Protein AF-A0A8B9D0R6-F1 (afdb_monomer)

Structure (mmCIF, N/CA/C/O backbone):
data_AF-A0A8B9D0R6-F1
#
_entry.id   AF-A0A8B9D0R6-F1
#
loop_
_atom_site.group_PDB
_atom_site.id
_atom_site.type_symbol
_atom_site.label_atom_id
_atom_site.label_alt_id
_atom_site.label_comp_id
_atom_site.label_asym_id
_atom_site.label_entity_id
_atom_site.label_seq_id
_atom_site.pdbx_PDB_ins_code
_atom_site.Cartn_x
_atom_site.Cartn_y
_atom_site.Cartn_z
_atom_site.occupancy
_atom_site.B_iso_or_equiv
_atom_site.auth_seq_id
_atom_site.auth_comp_id
_atom_site.auth_asym_id
_atom_site.auth_atom_id
_atom_site.pdbx_PDB_model_num
ATOM 1 N N . LEU A 1 1 ? 24.100 -3.567 -14.234 1.00 36.84 1 LEU A N 1
ATOM 2 C CA . LEU A 1 1 ? 24.673 -4.464 -15.262 1.00 36.84 1 LEU A CA 1
ATOM 3 C C . LEU A 1 1 ? 25.290 -3.620 -16.369 1.00 36.84 1 LEU A C 1
ATOM 5 O O . LEU A 1 1 ? 24.570 -2.907 -17.052 1.00 36.84 1 LEU A O 1
ATOM 9 N N . ASN A 1 2 ? 26.615 -3.652 -16.488 1.00 38.59 2 ASN A N 1
ATOM 10 C CA . ASN A 1 2 ? 27.404 -2.793 -17.368 1.00 38.59 2 ASN A CA 1
ATOM 11 C C . ASN A 1 2 ? 27.813 -3.588 -18.630 1.00 38.59 2 ASN A C 1
ATOM 13 O O . ASN A 1 2 ? 28.928 -4.082 -18.711 1.00 38.59 2 ASN A O 1
ATOM 17 N N . ILE A 1 3 ? 26.876 -3.801 -19.567 1.00 42.88 3 ILE A N 1
ATOM 18 C CA . ILE A 1 3 ? 27.055 -4.675 -20.761 1.00 42.88 3 ILE A CA 1
ATOM 19 C C . ILE A 1 3 ? 27.521 -3.873 -22.004 1.00 42.88 3 ILE A C 1
ATOM 21 O O . ILE A 1 3 ? 27.722 -4.409 -23.092 1.00 42.88 3 ILE A O 1
ATOM 25 N N . TYR A 1 4 ? 27.713 -2.560 -21.869 1.00 46.75 4 TYR A N 1
ATOM 26 C CA . TYR A 1 4 ? 28.072 -1.678 -22.983 1.00 46.75 4 TYR A CA 1
ATOM 27 C C . TYR A 1 4 ? 29.477 -1.887 -23.597 1.00 46.75 4 TYR A C 1
ATOM 29 O O . TYR A 1 4 ? 29.570 -1.808 -24.825 1.00 46.75 4 TYR A O 1
ATOM 37 N N . PRO A 1 5 ? 30.557 -2.194 -22.845 1.00 47.28 5 PRO A N 1
ATOM 38 C CA . PRO A 1 5 ? 31.882 -2.342 -23.457 1.00 47.28 5 PRO A CA 1
ATOM 39 C C . PRO A 1 5 ? 32.026 -3.615 -24.313 1.00 47.28 5 PRO A C 1
ATOM 41 O O . PRO A 1 5 ? 32.791 -3.622 -25.277 1.00 47.28 5 PRO A O 1
ATOM 44 N N . ASP A 1 6 ? 31.241 -4.664 -24.050 1.00 51.78 6 ASP A N 1
ATOM 45 C CA . ASP A 1 6 ? 31.369 -5.943 -24.761 1.00 51.78 6 ASP A CA 1
ATOM 46 C C . ASP A 1 6 ? 30.794 -5.913 -26.181 1.00 51.78 6 ASP A C 1
ATOM 48 O O . ASP A 1 6 ? 31.399 -6.458 -27.105 1.00 51.78 6 ASP A O 1
ATOM 52 N N . LYS A 1 7 ? 29.663 -5.235 -26.416 1.00 55.69 7 LYS A N 1
ATOM 53 C CA . LYS A 1 7 ? 29.028 -5.218 -27.750 1.00 55.69 7 LYS A CA 1
ATOM 54 C C . LYS A 1 7 ? 29.857 -4.478 -28.802 1.00 55.69 7 LYS A C 1
ATOM 56 O O . LYS A 1 7 ? 29.921 -4.926 -29.947 1.00 55.69 7 LYS A O 1
ATOM 61 N N . ILE A 1 8 ? 30.515 -3.382 -28.415 1.00 54.19 8 ILE A N 1
ATOM 62 C CA . ILE A 1 8 ? 31.415 -2.622 -29.299 1.00 54.19 8 ILE A CA 1
ATOM 63 C C . ILE A 1 8 ? 32.655 -3.463 -29.636 1.00 54.19 8 ILE A C 1
ATOM 65 O O . ILE A 1 8 ? 33.081 -3.499 -30.793 1.00 54.19 8 ILE A O 1
ATOM 69 N N . ASN A 1 9 ? 33.190 -4.201 -28.660 1.00 55.31 9 ASN A N 1
ATOM 70 C CA . ASN A 1 9 ? 34.305 -5.120 -28.878 1.00 55.31 9 ASN A CA 1
ATOM 71 C C . ASN A 1 9 ? 33.912 -6.289 -29.795 1.00 55.31 9 ASN A C 1
ATOM 73 O O . ASN A 1 9 ? 34.643 -6.607 -30.729 1.00 55.31 9 ASN A O 1
ATOM 77 N N . LEU A 1 10 ? 32.722 -6.868 -29.620 1.00 54.97 10 LEU A N 1
ATOM 78 C CA . LEU A 1 10 ? 32.193 -7.945 -30.467 1.00 54.97 10 LEU A CA 1
ATOM 79 C C . LEU A 1 10 ? 31.952 -7.510 -31.926 1.00 54.97 10 LEU A C 1
ATOM 81 O O . LEU A 1 10 ? 32.272 -8.268 -32.845 1.00 54.97 10 LEU A O 1
ATOM 85 N N . GLN A 1 11 ? 31.437 -6.296 -32.155 1.00 58.12 11 GLN A N 1
ATOM 86 C CA . GLN A 1 11 ? 31.296 -5.699 -3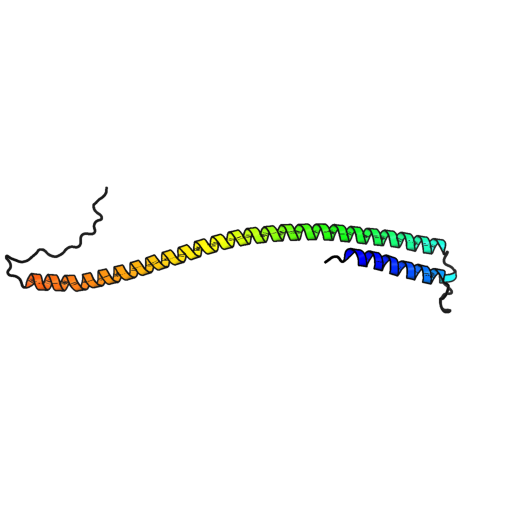3.494 1.00 58.12 11 GLN A CA 1
ATOM 87 C C . GLN A 1 11 ? 32.664 -5.516 -34.174 1.00 58.12 11 GLN A C 1
ATOM 89 O O . GLN A 1 11 ? 32.865 -5.988 -35.296 1.00 58.12 11 GLN A O 1
ATOM 94 N N . LYS A 1 12 ? 33.640 -4.925 -33.466 1.00 56.19 12 LYS A N 1
ATOM 95 C CA . LYS A 1 12 ? 35.016 -4.743 -33.965 1.00 56.19 12 LYS A CA 1
ATOM 96 C C . LYS A 1 12 ? 35.697 -6.079 -34.293 1.00 56.19 12 LYS A C 1
ATOM 98 O O . LYS A 1 12 ? 36.285 -6.220 -35.363 1.00 56.19 12 LYS A O 1
ATOM 103 N N . ILE A 1 13 ? 35.564 -7.084 -33.422 1.00 59.62 13 ILE A N 1
ATOM 104 C CA . ILE A 1 13 ? 36.147 -8.426 -33.611 1.00 59.62 13 ILE A CA 1
ATOM 105 C C . ILE A 1 13 ? 35.528 -9.147 -34.820 1.00 59.62 13 ILE A C 1
ATOM 107 O O . ILE A 1 13 ? 36.247 -9.787 -35.591 1.00 59.62 13 ILE A O 1
ATOM 111 N N . ARG A 1 14 ? 34.206 -9.049 -35.022 1.00 58.84 14 ARG A N 1
ATOM 112 C CA . ARG A 1 14 ? 33.513 -9.725 -36.131 1.00 58.84 14 ARG A CA 1
ATOM 113 C C . ARG A 1 14 ? 33.884 -9.133 -37.496 1.00 58.84 14 ARG A C 1
ATOM 115 O O . ARG A 1 14 ? 34.060 -9.892 -38.446 1.00 58.84 14 ARG A O 1
ATOM 122 N N . ILE A 1 15 ? 34.041 -7.812 -37.588 1.00 60.72 15 ILE A N 1
ATOM 123 C CA . ILE A 1 15 ? 34.376 -7.122 -38.845 1.00 60.72 15 ILE A CA 1
ATOM 124 C C . ILE A 1 15 ? 35.860 -7.278 -39.196 1.00 60.72 15 ILE A C 1
ATOM 126 O O . ILE A 1 15 ? 36.174 -7.540 -40.357 1.00 60.72 15 ILE A O 1
ATOM 130 N N . ASN A 1 16 ? 36.764 -7.233 -38.212 1.00 62.19 16 ASN A N 1
ATOM 131 C CA . ASN A 1 16 ? 38.187 -7.505 -38.448 1.00 62.19 16 ASN A CA 1
ATOM 132 C C . ASN A 1 16 ? 38.404 -8.921 -39.002 1.00 62.19 16 ASN A C 1
ATOM 134 O O . ASN A 1 16 ? 39.109 -9.083 -39.995 1.00 62.19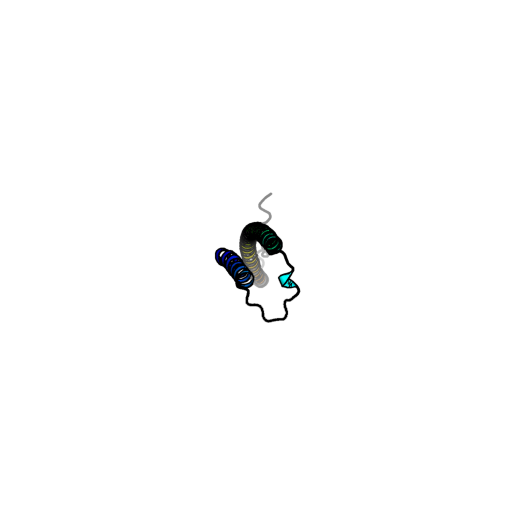 16 ASN A O 1
ATOM 138 N N . LYS A 1 17 ? 37.694 -9.924 -38.464 1.00 62.81 17 LYS A N 1
ATOM 139 C CA . LYS A 1 17 ? 37.703 -11.289 -39.017 1.00 62.81 17 LYS A CA 1
ATOM 140 C C . LYS A 1 17 ? 37.165 -11.366 -40.447 1.00 62.81 17 LYS A C 1
ATOM 142 O O . LYS A 1 17 ? 37.658 -12.163 -41.239 1.00 62.81 17 LYS A O 1
ATOM 147 N N . LEU A 1 18 ? 36.148 -10.574 -40.795 1.00 58.16 18 LEU A N 1
ATOM 148 C CA . LEU A 1 18 ? 35.596 -10.558 -42.154 1.00 58.16 18 LEU A CA 1
ATOM 149 C C . LEU A 1 18 ? 36.584 -9.925 -43.146 1.00 58.16 18 LEU A C 1
ATOM 151 O O . LEU A 1 18 ? 36.789 -10.455 -44.235 1.00 58.16 18 LEU A O 1
ATOM 155 N N . LYS A 1 19 ? 37.240 -8.833 -42.735 1.00 62.56 19 LYS A N 1
ATOM 156 C CA . LYS A 1 19 ? 38.278 -8.140 -43.503 1.00 62.56 19 LYS A CA 1
ATOM 157 C C . LYS A 1 19 ? 39.499 -9.034 -43.736 1.00 62.56 19 LYS A C 1
ATOM 159 O O . LYS A 1 19 ? 39.961 -9.133 -44.866 1.00 62.56 19 LYS A O 1
ATOM 164 N N . GLU A 1 20 ? 39.975 -9.737 -42.709 1.00 59.56 20 GLU A N 1
ATOM 165 C CA . GLU A 1 20 ? 41.071 -10.706 -42.843 1.00 59.56 20 GLU A CA 1
ATOM 166 C C . GLU A 1 20 ? 40.704 -11.858 -43.784 1.00 59.56 20 GLU A C 1
ATOM 168 O O . GLU A 1 20 ? 41.511 -12.232 -44.629 1.00 59.56 20 GLU A O 1
ATOM 173 N N . ARG A 1 21 ? 39.476 -12.389 -43.718 1.00 57.66 21 ARG A N 1
ATOM 174 C CA . ARG A 1 21 ? 39.027 -13.462 -44.626 1.00 57.66 21 ARG A CA 1
ATOM 175 C C . ARG A 1 21 ? 38.872 -13.005 -46.077 1.00 57.66 21 ARG A C 1
ATOM 177 O O . ARG A 1 21 ? 39.102 -13.805 -46.973 1.00 57.66 21 ARG A O 1
ATOM 184 N N . LEU A 1 22 ? 38.506 -11.745 -46.309 1.00 56.38 22 LEU A N 1
ATOM 185 C CA . LEU A 1 22 ? 38.416 -11.165 -47.654 1.00 56.38 22 LEU A CA 1
ATOM 186 C C . LEU A 1 22 ? 39.799 -10.837 -48.238 1.00 56.38 22 LEU A C 1
ATOM 188 O O . LEU A 1 22 ? 40.001 -11.008 -49.434 1.00 56.38 22 LEU A O 1
ATOM 192 N N . LEU A 1 23 ? 40.750 -10.397 -47.406 1.00 56.19 23 LEU A N 1
ATOM 193 C CA . LEU A 1 23 ? 42.105 -10.029 -47.841 1.00 56.19 23 LEU A CA 1
ATOM 194 C C . LEU A 1 23 ? 43.078 -11.218 -47.926 1.00 56.19 23 LEU A C 1
ATOM 196 O O . LEU A 1 23 ? 44.032 -11.158 -48.693 1.00 56.19 23 LEU A O 1
ATOM 200 N N . SER A 1 24 ? 42.867 -12.291 -47.155 1.00 53.78 24 SER A N 1
ATOM 201 C CA . SER A 1 24 ? 43.803 -13.432 -47.079 1.00 53.78 24 SER A CA 1
ATOM 202 C C . SER A 1 24 ? 43.678 -14.456 -48.212 1.00 53.78 24 SER A C 1
ATOM 204 O O . SER A 1 24 ? 44.433 -15.424 -48.219 1.00 53.78 24 SER A O 1
ATOM 206 N N . GLY A 1 25 ? 42.763 -14.275 -49.172 1.00 53.09 25 GLY A N 1
ATOM 207 C CA . GLY A 1 25 ? 42.700 -15.079 -50.404 1.00 53.09 25 GLY A CA 1
ATOM 208 C C . GLY A 1 25 ? 42.479 -16.592 -50.229 1.00 53.09 25 GLY A C 1
ATOM 209 O O . GLY A 1 25 ? 42.432 -17.315 -51.219 1.00 53.09 25 GLY A O 1
ATOM 210 N N . GLN A 1 26 ? 42.314 -17.108 -49.006 1.00 50.16 26 GLN A N 1
ATOM 211 C CA . GLN A 1 26 ? 42.032 -18.523 -48.771 1.00 50.16 26 GLN A CA 1
ATOM 212 C C . GLN A 1 26 ? 40.532 -18.800 -48.888 1.00 50.16 26 GLN A C 1
ATOM 214 O O . GLN A 1 26 ? 39.813 -18.911 -47.894 1.00 50.16 26 GLN A O 1
ATOM 219 N N . THR A 1 27 ? 40.050 -18.953 -50.120 1.00 48.41 27 THR A N 1
ATOM 220 C CA . THR A 1 27 ? 38.802 -19.679 -50.370 1.00 48.41 27 THR A CA 1
ATOM 221 C C . THR A 1 27 ? 39.062 -20.833 -51.324 1.00 48.41 27 THR A C 1
ATOM 223 O O . THR A 1 27 ? 39.546 -20.623 -52.431 1.00 48.41 27 THR A O 1
ATOM 226 N N . SER A 1 28 ? 38.721 -22.043 -50.876 1.00 45.16 28 SER A N 1
ATOM 227 C CA . SER A 1 28 ? 38.605 -23.281 -51.653 1.00 45.16 28 SER A CA 1
ATOM 228 C C . SER A 1 28 ? 37.883 -23.072 -53.007 1.00 45.16 28 SER A C 1
ATOM 230 O O . SER A 1 28 ? 37.142 -22.096 -53.154 1.00 45.16 28 SER A O 1
ATOM 232 N N . PRO A 1 29 ? 38.038 -23.985 -53.992 1.00 47.50 29 PRO A N 1
ATOM 233 C CA . PRO A 1 29 ? 37.866 -23.713 -55.429 1.00 47.50 29 PRO A CA 1
ATOM 234 C C . PRO A 1 29 ? 36.410 -23.590 -55.933 1.00 47.50 29 PRO A C 1
ATOM 236 O O . PRO A 1 29 ? 36.110 -23.897 -57.081 1.00 47.50 29 PRO A O 1
ATOM 239 N N . THR A 1 30 ? 35.481 -23.101 -55.112 1.00 48.53 30 THR A N 1
ATOM 240 C CA . THR A 1 30 ? 34.074 -22.854 -55.481 1.00 48.53 30 THR A CA 1
ATOM 241 C C . THR A 1 30 ? 33.759 -21.389 -55.807 1.00 48.53 30 THR A C 1
ATOM 243 O O . THR A 1 30 ? 32.587 -21.019 -55.825 1.00 48.53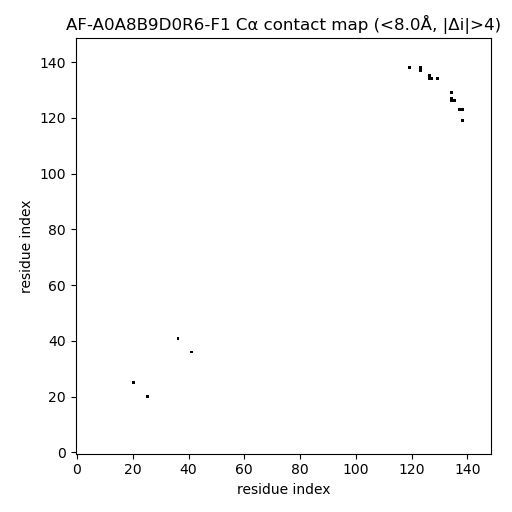 30 THR A O 1
ATOM 246 N N . ASN A 1 31 ? 34.759 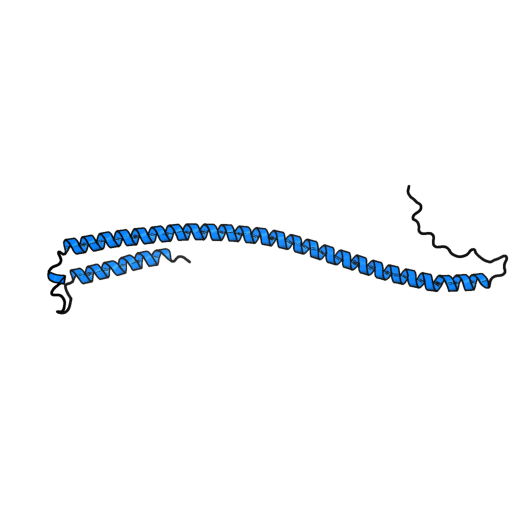-20.534 -56.069 1.00 53.91 31 ASN A N 1
ATOM 247 C CA . ASN A 1 31 ? 34.564 -19.078 -56.034 1.00 53.91 31 ASN A CA 1
ATOM 248 C C . ASN A 1 31 ? 34.851 -18.278 -57.316 1.00 53.91 31 ASN A C 1
ATOM 250 O O . ASN A 1 31 ? 35.127 -17.082 -57.258 1.00 53.91 31 ASN A O 1
ATOM 254 N N . THR A 1 32 ? 34.683 -18.887 -58.489 1.00 49.41 32 THR A N 1
ATOM 255 C CA . THR A 1 32 ? 34.857 -18.224 -59.801 1.00 49.41 32 THR A CA 1
ATOM 256 C C . THR A 1 32 ? 33.941 -17.007 -60.042 1.00 49.41 32 THR A C 1
ATOM 258 O O . THR A 1 32 ? 34.142 -16.256 -60.996 1.00 49.41 32 THR A O 1
ATOM 261 N N . LYS A 1 33 ? 32.927 -16.770 -59.191 1.00 54.56 33 LYS A N 1
ATOM 262 C CA . LYS A 1 33 ? 32.096 -15.549 -59.214 1.00 54.56 33 LYS A CA 1
ATOM 263 C C . LYS A 1 33 ? 32.641 -14.410 -58.342 1.00 54.56 33 LYS A C 1
ATOM 265 O O . LYS A 1 33 ? 32.374 -13.259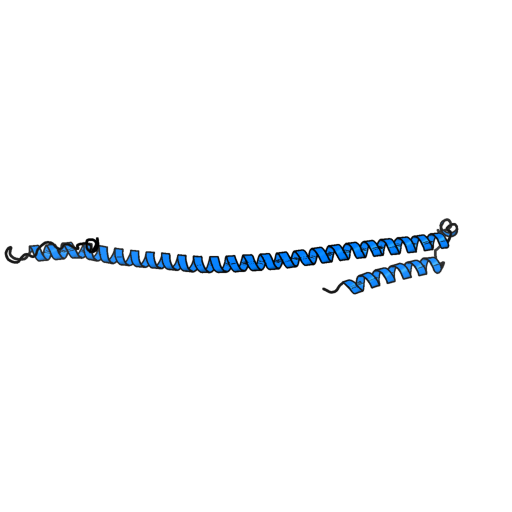 -58.673 1.00 54.56 33 LYS A O 1
ATOM 270 N N . LEU A 1 34 ? 33.390 -14.695 -57.270 1.00 51.34 34 LEU A N 1
ATOM 271 C CA . LEU A 1 34 ? 33.973 -13.651 -56.412 1.00 51.34 34 LEU A CA 1
ATOM 272 C C . LEU A 1 34 ? 35.212 -13.000 -57.036 1.00 51.34 34 LEU A C 1
ATOM 274 O O . LEU A 1 34 ? 35.440 -11.822 -56.793 1.00 51.34 34 LEU A O 1
ATOM 278 N N . GLU A 1 35 ? 35.957 -13.713 -57.884 1.00 54.19 35 GLU A N 1
ATOM 279 C CA . GLU A 1 35 ? 37.105 -13.145 -58.617 1.00 54.19 35 GLU A CA 1
ATOM 280 C C . GLU A 1 35 ? 36.717 -12.006 -59.578 1.00 54.19 35 GLU A C 1
ATOM 282 O O . GLU A 1 35 ? 37.575 -11.242 -60.008 1.00 54.19 35 GLU A O 1
ATOM 287 N N . LYS A 1 36 ? 35.425 -11.863 -59.910 1.00 60.78 36 LYS A N 1
ATOM 288 C CA . LYS A 1 36 ? 34.902 -10.799 -60.786 1.00 60.78 36 LYS A CA 1
ATOM 289 C C . LYS A 1 36 ? 34.435 -9.548 -60.037 1.00 60.78 36 LYS A C 1
ATOM 291 O O . LYS A 1 36 ? 34.008 -8.592 -60.680 1.00 60.78 36 LYS A O 1
ATOM 296 N N . LEU A 1 37 ? 34.436 -9.564 -58.705 1.00 67.81 37 LEU A N 1
ATOM 297 C CA . LEU A 1 37 ? 34.002 -8.422 -57.905 1.00 67.81 37 LEU A CA 1
ATOM 298 C C . LEU A 1 37 ? 35.177 -7.476 -57.685 1.00 67.81 37 LEU A C 1
ATOM 300 O O . LEU A 1 37 ? 36.211 -7.879 -57.163 1.00 67.81 37 LEU A O 1
ATOM 304 N N . ASP A 1 38 ? 34.987 -6.210 -58.047 1.00 80.56 38 ASP A N 1
ATOM 305 C CA . ASP A 1 38 ? 35.936 -5.142 -57.750 1.00 80.56 38 ASP A CA 1
ATOM 306 C C . ASP A 1 38 ? 36.132 -5.028 -56.220 1.00 80.56 38 ASP A C 1
ATOM 308 O O . ASP A 1 38 ? 35.182 -4.675 -55.502 1.00 80.56 38 ASP A O 1
ATOM 312 N N . PRO A 1 39 ? 37.341 -5.308 -55.692 1.00 78.31 39 PRO A N 1
ATOM 313 C CA . PRO A 1 39 ? 37.623 -5.253 -54.259 1.00 78.31 39 PRO A CA 1
ATOM 314 C C . PRO A 1 39 ? 37.299 -3.893 -53.631 1.00 78.31 39 PRO A C 1
ATOM 316 O O . PRO A 1 39 ? 36.932 -3.827 -52.454 1.00 78.31 39 PRO A O 1
ATOM 319 N N . HIS A 1 40 ? 37.386 -2.806 -54.407 1.00 81.31 40 HIS A N 1
ATOM 320 C CA . HIS A 1 40 ? 37.057 -1.467 -53.933 1.00 81.31 40 HIS A CA 1
ATOM 321 C C . HIS A 1 40 ? 35.560 -1.322 -53.626 1.00 81.31 40 HIS A C 1
ATOM 323 O O . HIS A 1 40 ? 35.185 -0.793 -52.578 1.00 81.31 40 HIS A O 1
ATOM 329 N N . GLN A 1 41 ? 34.693 -1.855 -54.489 1.00 81.88 41 GLN A N 1
ATOM 330 C CA . GLN A 1 41 ? 33.238 -1.812 -54.302 1.00 81.88 41 GLN A CA 1
ATOM 331 C C . GLN A 1 41 ? 32.787 -2.672 -53.116 1.00 81.88 41 GLN A C 1
ATOM 333 O O . GLN A 1 41 ? 31.903 -2.268 -52.356 1.00 81.88 41 GLN A O 1
ATOM 338 N N . VAL A 1 42 ? 33.430 -3.826 -52.907 1.00 83.56 42 VAL A N 1
ATOM 339 C CA . VAL A 1 42 ? 33.175 -4.683 -51.738 1.00 83.56 42 VAL A CA 1
ATOM 340 C C . VAL A 1 42 ? 33.587 -3.973 -50.447 1.00 83.56 42 VAL A C 1
ATOM 342 O O . VAL A 1 42 ? 32.822 -3.962 -49.483 1.00 83.56 42 VAL A O 1
ATOM 345 N N . LEU A 1 43 ? 34.746 -3.306 -50.433 1.00 83.00 43 LEU A N 1
ATOM 346 C CA . LEU A 1 43 ? 35.186 -2.515 -49.283 1.00 83.00 43 LEU A CA 1
ATOM 347 C C . LEU A 1 43 ? 34.213 -1.368 -48.971 1.00 83.00 43 LEU A C 1
ATOM 349 O O . LEU A 1 43 ? 33.831 -1.189 -47.814 1.00 83.00 43 LEU A O 1
ATOM 353 N N . GLN A 1 44 ? 33.769 -0.618 -49.983 1.00 84.19 44 GLN A N 1
ATOM 354 C CA . GLN A 1 44 ? 32.780 0.450 -49.800 1.00 84.19 44 GLN A CA 1
ATOM 355 C C . GLN A 1 44 ? 31.446 -0.079 -49.258 1.00 84.19 44 GLN A C 1
ATOM 357 O O . GLN A 1 44 ? 30.810 0.575 -48.429 1.00 84.19 44 GLN A O 1
ATOM 362 N N . LEU A 1 45 ? 31.011 -1.264 -49.695 1.00 84.44 45 LEU A N 1
ATOM 363 C CA . LEU A 1 45 ? 29.828 -1.920 -49.141 1.00 84.44 45 LEU A CA 1
ATOM 364 C C . LEU A 1 45 ? 30.020 -2.265 -47.657 1.00 84.44 45 LEU A C 1
ATOM 366 O O . LEU A 1 45 ? 29.134 -1.978 -46.854 1.00 84.44 45 LEU A O 1
ATOM 370 N N . CYS A 1 46 ? 31.177 -2.817 -47.276 1.00 87.38 46 CYS A N 1
ATOM 371 C CA . CYS A 1 46 ? 31.493 -3.103 -45.875 1.00 87.38 46 CYS A CA 1
ATOM 372 C C . CYS A 1 46 ? 31.486 -1.835 -45.011 1.00 87.38 46 CYS A C 1
ATOM 374 O O . CYS A 1 46 ? 30.937 -1.862 -43.912 1.00 87.38 46 CYS A O 1
ATOM 376 N N . LEU A 1 47 ? 32.045 -0.727 -45.507 1.00 83.88 47 LEU A N 1
ATOM 377 C CA . LEU A 1 47 ? 32.059 0.550 -44.787 1.00 83.88 47 LEU A CA 1
ATOM 378 C C . LEU A 1 47 ? 30.645 1.115 -44.596 1.00 83.88 47 LEU A C 1
ATOM 380 O O . LEU A 1 47 ? 30.295 1.506 -43.486 1.00 83.88 47 LEU A O 1
ATOM 384 N N . ARG A 1 48 ? 29.801 1.087 -45.637 1.00 90.94 48 ARG A N 1
ATOM 385 C CA . ARG A 1 48 ? 28.390 1.505 -45.525 1.00 90.94 48 ARG A CA 1
ATOM 386 C C . ARG A 1 48 ? 27.603 0.629 -44.557 1.00 90.94 48 ARG A C 1
ATOM 388 O O . ARG A 1 48 ? 26.796 1.129 -43.782 1.00 90.94 48 ARG A O 1
ATOM 395 N N . TYR A 1 49 ? 27.844 -0.679 -44.581 1.00 89.06 49 TYR A N 1
ATOM 396 C CA . TYR A 1 49 ? 27.189 -1.602 -43.661 1.00 89.06 49 TYR A CA 1
ATOM 397 C C . TYR A 1 49 ? 27.641 -1.389 -42.210 1.00 89.06 49 TYR A C 1
ATOM 399 O O . TYR A 1 49 ? 26.818 -1.444 -41.299 1.00 89.06 49 TYR A O 1
ATOM 407 N N . GLN A 1 50 ? 28.927 -1.100 -41.990 1.00 82.06 50 GLN A N 1
ATOM 408 C CA . GLN A 1 50 ? 29.455 -0.742 -40.674 1.00 82.06 50 GLN A CA 1
ATOM 409 C C . GLN A 1 50 ? 28.774 0.514 -40.126 1.00 82.06 50 GLN A C 1
ATOM 411 O O . GLN A 1 50 ? 28.346 0.511 -38.975 1.00 82.06 50 GLN A O 1
ATOM 416 N N . ASP A 1 51 ? 28.667 1.559 -40.945 1.00 86.81 51 ASP A N 1
ATOM 417 C CA . ASP A 1 51 ? 28.026 2.814 -40.557 1.00 86.81 51 ASP A CA 1
ATOM 418 C C . ASP A 1 51 ? 26.543 2.607 -40.215 1.00 86.81 51 ASP A C 1
ATOM 420 O O . ASP A 1 51 ? 26.089 2.980 -39.136 1.00 86.81 51 ASP A O 1
ATOM 424 N N . HIS A 1 52 ? 25.809 1.872 -41.054 1.00 90.25 52 HIS A N 1
ATOM 425 C CA . HIS A 1 52 ? 24.416 1.522 -40.775 1.00 90.25 52 HIS A CA 1
ATOM 426 C C . HIS A 1 52 ? 24.260 0.730 -39.466 1.00 90.25 52 HIS A C 1
ATOM 428 O O . HIS A 1 52 ? 23.397 1.035 -38.644 1.00 90.25 52 HIS A O 1
ATOM 434 N N . LEU A 1 53 ? 25.104 -0.284 -39.231 1.00 88.12 53 LEU A N 1
ATOM 435 C CA . LEU A 1 53 ? 25.077 -1.046 -37.979 1.00 88.12 53 LEU A CA 1
ATOM 436 C C . LEU A 1 53 ? 25.412 -0.184 -36.760 1.00 88.12 53 LEU A C 1
ATOM 438 O O . LEU A 1 53 ? 24.861 -0.424 -35.683 1.00 88.12 53 LEU A O 1
ATOM 442 N N . HIS A 1 54 ? 26.308 0.789 -36.916 1.00 87.62 54 HIS A N 1
ATOM 443 C CA . HIS A 1 54 ? 26.640 1.739 -35.867 1.00 87.62 54 HIS A CA 1
ATOM 444 C C . HIS A 1 54 ? 25.428 2.608 -35.519 1.00 87.62 54 HIS A C 1
ATOM 446 O O . HIS A 1 54 ? 25.008 2.600 -34.363 1.00 87.62 54 HIS A O 1
ATOM 452 N N . GLN A 1 55 ? 24.790 3.221 -36.518 1.00 91.44 55 GLN A N 1
ATOM 453 C CA . GLN A 1 55 ? 23.581 4.031 -36.337 1.00 91.44 55 GLN A CA 1
ATOM 454 C C . GLN A 1 55 ? 22.435 3.228 -35.700 1.00 91.44 55 GLN A C 1
ATOM 456 O O . GLN A 1 55 ? 21.785 3.699 -34.767 1.00 91.44 55 GLN A O 1
ATOM 461 N N . CYS A 1 56 ? 22.210 1.981 -36.137 1.00 91.56 56 CYS A N 1
ATOM 462 C CA . CYS A 1 56 ? 21.221 1.104 -35.504 1.00 91.56 56 CYS A CA 1
ATOM 463 C C . CYS A 1 56 ? 21.536 0.852 -34.023 1.00 91.56 56 CYS A C 1
ATOM 465 O O . CYS A 1 56 ? 20.627 0.826 -33.193 1.00 91.56 56 CYS A O 1
ATOM 467 N N . ALA A 1 57 ? 22.808 0.643 -33.673 1.00 86.69 57 ALA A N 1
ATOM 468 C CA . ALA A 1 57 ? 23.203 0.405 -32.289 1.00 86.69 57 ALA A CA 1
ATOM 469 C C . ALA A 1 57 ? 23.001 1.652 -31.416 1.00 86.69 57 ALA A C 1
ATOM 471 O O . ALA A 1 57 ? 22.554 1.526 -30.275 1.00 86.69 57 ALA A O 1
ATOM 472 N N . GLU A 1 58 ? 23.293 2.837 -31.953 1.00 90.44 58 GLU A N 1
ATOM 473 C CA . GLU A 1 58 ? 23.083 4.114 -31.269 1.00 90.44 58 GLU A CA 1
ATOM 474 C C . GLU A 1 58 ? 21.599 4.403 -31.036 1.00 90.44 58 GLU A C 1
ATOM 476 O O . GLU A 1 58 ? 21.217 4.720 -29.909 1.00 90.44 58 GLU A O 1
ATOM 481 N N . ALA A 1 59 ? 20.751 4.207 -32.050 1.00 91.31 59 ALA A N 1
ATOM 482 C CA . ALA A 1 59 ? 19.303 4.377 -31.924 1.00 91.31 59 ALA A CA 1
ATOM 483 C C . ALA A 1 59 ? 18.713 3.449 -30.847 1.00 91.31 59 ALA A C 1
ATOM 485 O O . ALA A 1 59 ? 17.995 3.896 -29.954 1.00 91.31 59 ALA A O 1
ATOM 486 N N . VAL A 1 60 ? 19.101 2.167 -30.853 1.00 93.50 60 VAL A N 1
ATOM 487 C CA . VAL A 1 60 ? 18.662 1.204 -29.830 1.00 93.50 60 VAL A CA 1
ATOM 488 C C . VAL A 1 60 ? 19.147 1.603 -28.434 1.00 93.50 60 VAL A C 1
ATOM 490 O O . VAL A 1 60 ? 18.390 1.496 -27.469 1.00 93.50 60 VAL A O 1
ATOM 493 N N . ALA A 1 61 ? 20.395 2.055 -28.297 1.00 90.81 61 ALA A N 1
ATOM 494 C CA . ALA A 1 61 ? 20.927 2.497 -27.010 1.00 90.81 61 ALA A CA 1
ATOM 495 C C . ALA A 1 61 ? 20.182 3.734 -26.483 1.00 90.81 61 ALA A C 1
ATOM 497 O O . ALA A 1 61 ? 19.879 3.814 -25.290 1.00 90.81 61 ALA A O 1
ATOM 498 N N . PHE A 1 62 ? 19.854 4.680 -27.364 1.00 93.81 62 PHE A N 1
ATOM 499 C CA . PHE A 1 62 ? 19.069 5.861 -27.026 1.00 93.81 62 PHE A CA 1
ATOM 500 C C . PHE A 1 62 ? 17.681 5.481 -26.492 1.00 93.81 62 PHE A C 1
ATOM 502 O O . PHE A 1 62 ? 17.320 5.884 -25.381 1.00 93.81 62 PHE A O 1
ATOM 509 N N . ASP A 1 63 ? 16.951 4.631 -27.217 1.00 94.94 63 ASP A N 1
ATOM 510 C CA . ASP A 1 63 ? 15.613 4.180 -26.823 1.00 94.94 63 ASP A CA 1
ATOM 511 C C . ASP A 1 63 ? 15.634 3.388 -25.512 1.00 94.94 63 ASP A C 1
ATOM 513 O O . ASP A 1 63 ? 14.791 3.595 -24.634 1.00 94.94 63 ASP A O 1
ATOM 517 N N . GLN A 1 64 ? 16.633 2.520 -25.327 1.00 94.19 64 GLN A N 1
ATOM 518 C CA . GLN A 1 64 ? 16.815 1.781 -24.077 1.00 94.19 64 GLN A CA 1
ATOM 519 C C . GLN A 1 64 ? 17.058 2.721 -22.897 1.00 94.19 64 GLN A C 1
ATOM 521 O O . GLN A 1 64 ? 16.453 2.547 -21.840 1.00 94.19 64 GLN A O 1
ATOM 526 N N . ASN A 1 65 ? 17.896 3.744 -23.064 1.00 95.56 65 ASN A N 1
ATOM 527 C CA . ASN A 1 65 ? 18.149 4.724 -22.010 1.00 95.56 65 ASN A CA 1
ATOM 528 C C . ASN A 1 65 ? 16.891 5.538 -21.673 1.00 95.56 65 ASN A C 1
ATOM 530 O O . ASN A 1 65 ? 16.637 5.810 -20.497 1.00 95.56 65 ASN A O 1
ATOM 534 N N . ALA A 1 66 ? 16.083 5.896 -22.674 1.00 97.19 66 ALA A N 1
ATOM 535 C CA . ALA A 1 66 ? 14.803 6.567 -22.463 1.00 97.19 66 ALA A CA 1
ATOM 536 C C . ALA A 1 66 ? 13.804 5.671 -21.710 1.00 97.19 66 ALA A C 1
ATOM 538 O O . ALA A 1 66 ? 13.156 6.126 -20.764 1.00 97.19 66 ALA A O 1
ATOM 539 N N . LEU A 1 67 ? 13.716 4.389 -22.073 1.00 97.88 67 LEU A N 1
ATOM 540 C CA . LEU A 1 67 ? 12.861 3.419 -21.392 1.00 97.88 67 LEU A CA 1
ATOM 541 C C . LEU A 1 67 ? 13.291 3.207 -19.935 1.00 97.88 67 LEU A C 1
ATOM 543 O O . LEU A 1 67 ? 12.451 3.234 -19.040 1.00 97.88 67 LEU A O 1
ATOM 547 N N . VAL A 1 68 ? 14.594 3.060 -19.681 1.00 98.19 68 VAL A N 1
ATOM 548 C CA . VAL A 1 68 ? 15.142 2.897 -18.325 1.00 98.19 68 VAL A CA 1
ATOM 549 C C . VAL A 1 68 ? 14.796 4.090 -17.433 1.00 98.19 68 VAL A C 1
ATOM 551 O O . VAL A 1 68 ? 14.474 3.893 -16.263 1.00 98.19 68 VAL A O 1
ATOM 554 N N . LYS A 1 69 ? 14.834 5.323 -17.959 1.00 97.94 69 LYS A N 1
ATOM 555 C CA . LYS A 1 69 ? 14.415 6.514 -17.200 1.00 97.94 69 LYS A CA 1
ATOM 556 C C . LYS A 1 69 ? 12.934 6.448 -16.825 1.00 97.94 69 LYS A C 1
ATOM 558 O O . LYS A 1 69 ? 12.613 6.603 -15.652 1.00 97.94 69 LYS A O 1
ATOM 563 N N . ARG A 1 70 ? 12.060 6.122 -17.784 1.00 98.31 70 ARG A N 1
ATOM 564 C CA . ARG A 1 70 ? 10.615 5.999 -17.530 1.00 98.31 70 ARG A CA 1
ATOM 565 C C . ARG A 1 70 ? 10.275 4.900 -16.524 1.00 98.31 70 ARG A C 1
ATOM 567 O O . ARG A 1 70 ? 9.397 5.097 -15.694 1.00 98.31 70 ARG A O 1
ATOM 574 N N . ILE A 1 71 ? 10.979 3.767 -16.565 1.00 98.31 71 ILE A N 1
ATOM 575 C CA . ILE A 1 71 ? 10.802 2.695 -15.572 1.00 98.31 71 ILE A CA 1
ATOM 576 C C . ILE A 1 71 ? 11.133 3.215 -14.170 1.00 98.31 71 ILE A C 1
ATOM 578 O O . ILE A 1 71 ? 10.321 3.062 -13.268 1.00 98.31 71 ILE A O 1
ATOM 582 N N . LYS A 1 72 ? 12.261 3.918 -14.000 1.00 98.31 72 LYS A N 1
ATOM 583 C CA . LYS A 1 72 ? 12.643 4.487 -12.696 1.00 98.31 72 LYS A CA 1
ATOM 584 C C . LYS A 1 72 ? 11.629 5.505 -12.168 1.00 98.31 72 LYS A C 1
ATOM 586 O O . LYS A 1 72 ? 11.340 5.515 -10.979 1.00 98.31 72 LYS A O 1
ATOM 591 N N . GLU A 1 73 ? 11.093 6.362 -13.033 1.00 98.25 73 GLU A N 1
ATOM 592 C CA . GLU A 1 73 ? 10.046 7.326 -12.658 1.00 98.25 73 GLU A CA 1
ATOM 593 C C . GLU A 1 73 ? 8.754 6.622 -12.213 1.00 98.25 73 GLU A C 1
ATOM 595 O O . GLU A 1 73 ? 8.111 7.024 -11.239 1.00 98.25 73 GLU A O 1
ATOM 600 N N . MET A 1 74 ? 8.391 5.537 -12.901 1.00 98.50 74 MET A N 1
ATOM 601 C CA . MET A 1 74 ? 7.252 4.705 -12.533 1.00 98.50 74 MET A CA 1
ATOM 602 C C . MET A 1 74 ? 7.484 3.985 -11.200 1.00 98.50 74 MET A C 1
ATOM 604 O O . MET A 1 74 ? 6.588 3.996 -10.360 1.00 98.50 74 MET A O 1
ATOM 608 N N . ASP A 1 75 ? 8.678 3.434 -10.967 1.00 98.38 75 ASP A N 1
ATOM 609 C CA . ASP A 1 75 ? 9.040 2.777 -9.704 1.00 98.38 75 ASP A CA 1
ATOM 610 C C . ASP A 1 75 ? 8.887 3.740 -8.513 1.00 98.38 75 ASP A C 1
ATOM 612 O O . ASP A 1 75 ? 8.245 3.401 -7.518 1.00 98.38 75 ASP A O 1
ATOM 616 N N . LEU A 1 76 ? 9.373 4.981 -8.646 1.00 98.31 76 LEU A N 1
ATOM 617 C CA . LEU A 1 76 ? 9.210 6.028 -7.626 1.00 98.31 76 LEU A CA 1
ATOM 618 C C . LEU A 1 76 ? 7.735 6.381 -7.374 1.00 98.31 76 LEU A C 1
ATOM 620 O O . LEU A 1 76 ? 7.311 6.599 -6.234 1.00 98.31 76 LEU A O 1
ATOM 624 N N . SER A 1 77 ? 6.932 6.427 -8.438 1.00 98.31 77 SER A N 1
ATOM 625 C CA . SER A 1 77 ? 5.492 6.687 -8.335 1.00 98.31 77 SER A CA 1
ATOM 626 C C . SER A 1 77 ? 4.773 5.553 -7.599 1.00 98.31 77 SER A C 1
ATOM 628 O O . SER A 1 77 ? 3.928 5.806 -6.738 1.00 98.31 77 SER A O 1
ATOM 630 N N . VAL A 1 78 ? 5.138 4.300 -7.888 1.00 98.56 78 VAL A N 1
ATOM 631 C CA . VAL A 1 78 ? 4.609 3.114 -7.204 1.00 98.56 78 VAL A CA 1
ATOM 632 C C . VAL A 1 78 ? 4.994 3.121 -5.726 1.00 98.56 78 VAL A C 1
ATOM 634 O O . VAL A 1 78 ? 4.130 2.896 -4.881 1.00 98.56 78 VAL A O 1
ATOM 637 N N . GLU A 1 79 ? 6.246 3.436 -5.392 1.00 98.50 79 GLU A N 1
ATOM 638 C CA . GLU A 1 79 ? 6.715 3.527 -4.004 1.00 98.50 79 GLU A CA 1
ATOM 639 C C . GLU A 1 79 ? 5.960 4.604 -3.207 1.00 98.50 79 GLU A C 1
ATOM 641 O O . GLU A 1 79 ? 5.545 4.382 -2.062 1.00 98.50 79 GLU A O 1
ATOM 646 N N . THR A 1 80 ? 5.694 5.747 -3.840 1.00 98.50 80 THR A N 1
ATOM 647 C CA . THR A 1 80 ? 4.911 6.835 -3.241 1.00 98.50 80 THR A CA 1
ATOM 648 C C . THR A 1 80 ? 3.469 6.396 -2.967 1.00 98.50 80 THR A C 1
ATOM 650 O O . THR A 1 80 ? 2.957 6.570 -1.857 1.00 98.50 80 THR A O 1
ATOM 653 N N . LEU A 1 81 ? 2.808 5.776 -3.953 1.00 98.50 81 LEU A N 1
ATOM 654 C CA . LEU A 1 81 ? 1.444 5.260 -3.797 1.00 98.50 81 LEU A CA 1
ATOM 655 C C . LEU A 1 81 ? 1.370 4.165 -2.730 1.00 98.50 81 LEU A C 1
ATOM 657 O O . LEU A 1 81 ? 0.442 4.158 -1.917 1.00 98.50 81 LEU A O 1
ATOM 661 N N . TYR A 1 82 ? 2.355 3.268 -2.699 1.00 98.50 82 TYR A N 1
ATOM 662 C CA . TYR A 1 82 ? 2.448 2.211 -1.700 1.00 98.50 82 TYR A CA 1
ATOM 663 C C . TYR A 1 82 ? 2.569 2.781 -0.283 1.00 98.50 82 TYR A C 1
ATOM 665 O O . TYR A 1 82 ? 1.842 2.355 0.615 1.00 98.50 82 TYR A O 1
ATOM 673 N N . SER A 1 83 ? 3.409 3.799 -0.092 1.00 98.44 83 SER A N 1
ATOM 674 C CA . SER A 1 83 ? 3.565 4.477 1.201 1.00 98.44 83 SER A CA 1
ATOM 675 C C . SER A 1 83 ? 2.248 5.097 1.680 1.00 98.44 83 SER A C 1
ATOM 677 O O . SER A 1 83 ? 1.822 4.858 2.813 1.00 98.44 83 SER A O 1
ATOM 679 N N . PHE A 1 84 ? 1.531 5.800 0.796 1.00 98.44 84 PHE A N 1
ATOM 680 C CA . PHE A 1 84 ? 0.217 6.371 1.112 1.00 98.44 84 PHE A CA 1
ATOM 681 C C . PHE A 1 84 ? -0.821 5.294 1.472 1.00 98.44 84 PHE A C 1
ATOM 683 O O . PHE A 1 84 ? -1.579 5.434 2.439 1.00 98.44 84 PHE A O 1
ATOM 690 N N . MET A 1 85 ? -0.844 4.182 0.731 1.00 98.44 85 MET A N 1
ATOM 691 C CA . MET A 1 85 ? -1.719 3.046 1.036 1.00 98.44 85 MET A CA 1
ATOM 692 C C . MET A 1 85 ? -1.392 2.419 2.393 1.00 98.44 85 MET A C 1
ATOM 694 O O . MET A 1 85 ? -2.308 2.091 3.150 1.00 98.44 85 MET A O 1
ATOM 698 N N . GLN A 1 86 ? -0.112 2.306 2.745 1.00 98.62 86 GLN A N 1
ATOM 699 C CA . GLN A 1 86 ? 0.311 1.745 4.024 1.00 98.62 86 GLN A CA 1
ATOM 700 C C . GLN A 1 86 ? -0.097 2.635 5.208 1.00 98.62 86 GLN A C 1
ATOM 702 O O . GLN A 1 86 ? -0.555 2.136 6.239 1.00 98.62 86 GLN A O 1
ATOM 707 N N . GLU A 1 87 ? -0.007 3.959 5.073 1.00 98.31 87 GLU A N 1
ATOM 708 C CA . GLU A 1 87 ? -0.533 4.885 6.083 1.00 98.31 87 GLU A CA 1
ATOM 709 C C . GLU A 1 87 ? -2.047 4.752 6.257 1.00 98.31 87 GLU A C 1
ATOM 711 O O . GLU A 1 87 ? -2.553 4.717 7.384 1.00 98.31 87 GLU A O 1
ATOM 716 N N . ARG A 1 88 ? -2.782 4.645 5.145 1.00 98.38 88 ARG A N 1
ATOM 717 C CA . ARG A 1 88 ? -4.235 4.455 5.159 1.00 98.38 88 ARG A CA 1
ATOM 718 C C . ARG A 1 88 ? -4.622 3.137 5.830 1.00 98.38 88 ARG A C 1
ATOM 720 O O . ARG A 1 88 ? -5.522 3.127 6.667 1.00 98.38 88 ARG A O 1
ATOM 727 N N . GLN A 1 89 ? -3.903 2.055 5.536 1.00 98.56 89 GLN A N 1
ATOM 728 C CA . GLN A 1 89 ? -4.083 0.757 6.187 1.00 98.56 89 GLN A CA 1
ATOM 729 C C . GLN A 1 89 ? -3.879 0.856 7.705 1.00 98.56 89 GLN A C 1
ATOM 731 O O . GLN A 1 89 ? -4.734 0.401 8.463 1.00 98.56 89 GLN A O 1
ATOM 736 N N . LYS A 1 90 ? -2.799 1.507 8.165 1.00 98.50 90 LYS A N 1
ATOM 737 C CA . LYS A 1 90 ? -2.535 1.719 9.601 1.00 98.50 90 LYS A CA 1
ATOM 738 C C . LYS A 1 90 ? -3.666 2.494 10.284 1.00 98.50 90 LYS A C 1
ATOM 740 O O . LYS A 1 90 ? -4.045 2.159 11.403 1.00 98.50 90 LYS A O 1
ATOM 745 N N . LYS A 1 91 ? -4.224 3.519 9.627 1.00 98.38 91 LYS A N 1
ATOM 746 C CA . LYS A 1 91 ? -5.377 4.275 10.154 1.00 98.38 91 LYS A CA 1
ATOM 747 C C . LYS A 1 91 ? -6.618 3.390 10.283 1.00 98.38 91 LYS A C 1
ATOM 749 O O . LYS A 1 91 ? -7.260 3.408 11.328 1.00 98.38 91 LYS A O 1
ATOM 754 N N . TYR A 1 92 ? -6.925 2.583 9.268 1.00 98.44 92 TYR A N 1
ATOM 755 C CA . TYR A 1 92 ? -8.076 1.679 9.315 1.00 98.44 92 TYR A CA 1
ATOM 756 C C . TYR A 1 92 ? -7.936 0.566 10.353 1.00 98.44 92 TYR A C 1
ATOM 758 O O . TYR A 1 92 ? -8.921 0.258 11.019 1.00 98.44 92 TYR A O 1
ATOM 766 N N . ALA A 1 93 ? -6.731 0.033 10.564 1.00 98.50 93 ALA A N 1
ATOM 767 C CA . ALA A 1 93 ? -6.476 -0.915 11.648 1.00 98.50 93 ALA A CA 1
ATOM 768 C C . ALA A 1 93 ? -6.818 -0.306 13.021 1.00 98.50 93 ALA A C 1
ATOM 770 O O . ALA A 1 93 ? -7.572 -0.901 13.787 1.00 98.50 93 ALA A O 1
ATOM 771 N N . LYS A 1 94 ? -6.384 0.937 13.282 1.00 98.50 94 LYS A N 1
ATOM 772 C CA . LYS A 1 94 ? -6.734 1.658 14.520 1.00 98.50 94 LYS A CA 1
ATOM 773 C C . LYS A 1 94 ? -8.241 1.878 14.675 1.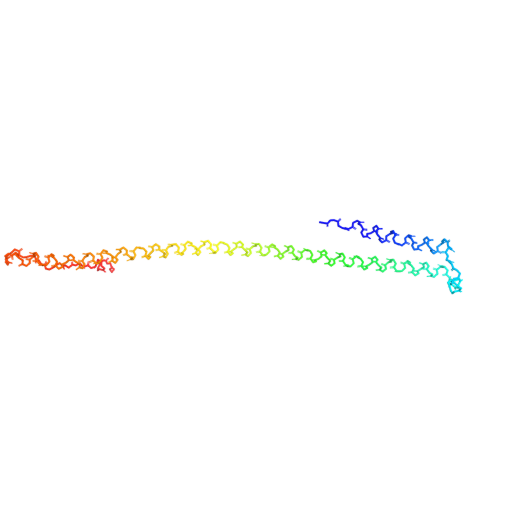00 98.50 94 LYS A C 1
ATOM 775 O O . LYS A 1 94 ? -8.761 1.790 15.782 1.00 98.50 94 LYS A O 1
ATOM 780 N N . TYR A 1 95 ? -8.960 2.176 13.591 1.00 98.44 95 TYR A N 1
ATOM 781 C CA . TYR A 1 95 ? -10.419 2.320 13.657 1.00 98.44 95 TYR A CA 1
ATOM 782 C C . TYR A 1 95 ? -11.119 0.990 13.953 1.00 98.44 95 TYR A C 1
ATOM 784 O O . TYR A 1 95 ? -12.064 0.971 14.739 1.00 98.44 95 TYR A O 1
ATOM 792 N N . ALA A 1 96 ? -10.643 -0.121 13.385 1.00 98.44 96 ALA A N 1
ATOM 793 C CA . ALA A 1 96 ? -11.171 -1.448 13.695 1.00 98.44 96 ALA A CA 1
ATOM 794 C C . ALA A 1 96 ? -10.994 -1.793 15.186 1.00 98.44 96 ALA A C 1
ATOM 796 O O . ALA A 1 96 ? -11.948 -2.230 15.828 1.00 98.44 96 ALA A O 1
ATOM 797 N N . GLU A 1 97 ? -9.823 -1.499 15.761 1.00 98.38 97 GLU A N 1
ATOM 798 C CA . GLU A 1 97 ? -9.563 -1.659 17.200 1.00 98.38 97 GLU A CA 1
ATOM 799 C C . GLU A 1 97 ? -10.521 -0.816 18.061 1.00 98.38 97 GLU A C 1
ATOM 801 O O . GLU A 1 97 ? -11.065 -1.298 19.056 1.00 98.38 97 GLU A O 1
ATOM 806 N N . GLN A 1 98 ? -10.782 0.438 17.672 1.00 98.31 98 GLN A N 1
ATOM 807 C CA . GLN A 1 98 ? -11.723 1.305 18.392 1.00 98.31 98 GLN A CA 1
ATOM 808 C C . GLN A 1 98 ? -13.154 0.761 18.362 1.00 98.31 98 GLN A C 1
ATOM 810 O O . GLN A 1 98 ? -13.822 0.743 19.396 1.00 98.31 98 GLN A O 1
ATOM 815 N N . ILE A 1 99 ? -13.622 0.288 17.204 1.00 98.06 99 ILE A N 1
ATOM 816 C CA . ILE A 1 99 ? -14.949 -0.332 17.069 1.00 98.06 99 ILE A CA 1
ATOM 817 C C . ILE A 1 99 ? -15.047 -1.574 17.957 1.00 98.06 99 ILE A C 1
ATOM 819 O O . ILE A 1 99 ? -16.055 -1.772 18.637 1.00 98.06 99 ILE A O 1
ATOM 823 N N . GLN A 1 100 ? -13.993 -2.389 18.003 1.00 98.38 100 GLN A N 1
ATOM 824 C CA . GLN A 1 100 ? -13.956 -3.562 18.867 1.00 98.38 100 GLN A CA 1
ATOM 825 C C . GLN A 1 100 ? -14.073 -3.182 20.348 1.00 98.38 100 GLN A C 1
ATOM 827 O O . GLN A 1 100 ? -14.905 -3.752 21.056 1.00 98.38 100 GLN A O 1
ATOM 832 N N . LYS A 1 101 ? -13.361 -2.141 20.792 1.00 98.19 101 LYS A N 1
ATOM 833 C CA . LYS A 1 101 ? -13.490 -1.610 22.157 1.00 98.19 101 LYS A CA 1
ATOM 834 C C . LYS A 1 101 ? -14.907 -1.108 22.462 1.00 98.19 101 LYS A C 1
ATOM 836 O O . LYS A 1 101 ? -15.431 -1.358 23.544 1.00 98.19 101 LYS A O 1
ATOM 841 N N . VAL A 1 102 ? -15.561 -0.431 21.515 1.00 98.31 102 VAL A N 1
ATOM 842 C CA . VAL A 1 102 ? -16.965 0.003 21.664 1.00 98.31 102 VAL A CA 1
ATOM 843 C C . VAL A 1 102 ? -17.907 -1.196 21.811 1.00 98.31 102 VAL A C 1
ATOM 845 O O . VAL A 1 102 ? -18.823 -1.164 22.639 1.00 98.31 102 VAL A O 1
ATOM 848 N N . ASN A 1 103 ? -17.674 -2.273 21.061 1.00 97.94 103 ASN A N 1
ATOM 849 C CA . ASN A 1 103 ? -18.457 -3.503 21.176 1.00 97.94 103 ASN A CA 1
ATOM 850 C C . ASN A 1 103 ? -18.270 -4.174 22.544 1.00 97.94 103 ASN A C 1
ATOM 852 O O . ASN A 1 103 ? -19.250 -4.605 23.152 1.00 97.94 103 ASN A O 1
ATOM 856 N N . GLU A 1 104 ? -17.042 -4.211 23.064 1.00 98.12 104 GLU A N 1
ATOM 857 C CA . GLU A 1 104 ? -16.747 -4.712 24.412 1.00 98.12 104 GLU A CA 1
ATOM 858 C C . GLU A 1 104 ? -17.454 -3.887 25.492 1.00 98.12 104 GLU A C 1
ATOM 860 O O . GLU A 1 104 ? -18.125 -4.446 26.363 1.00 98.12 104 GLU A O 1
ATOM 865 N N . MET A 1 105 ? -17.375 -2.555 25.403 1.00 97.88 105 MET A N 1
ATOM 866 C CA . MET A 1 105 ? -18.083 -1.649 26.312 1.00 97.88 105 MET A CA 1
ATOM 867 C C . MET A 1 105 ? -19.595 -1.877 26.259 1.00 97.88 105 MET A C 1
ATOM 869 O O . MET A 1 105 ? -20.241 -2.001 27.298 1.00 97.88 105 MET A O 1
ATOM 873 N N . SER A 1 106 ? -20.159 -2.016 25.059 1.00 98.00 106 SER A N 1
ATOM 874 C CA . SER A 1 106 ? -21.583 -2.308 24.870 1.00 9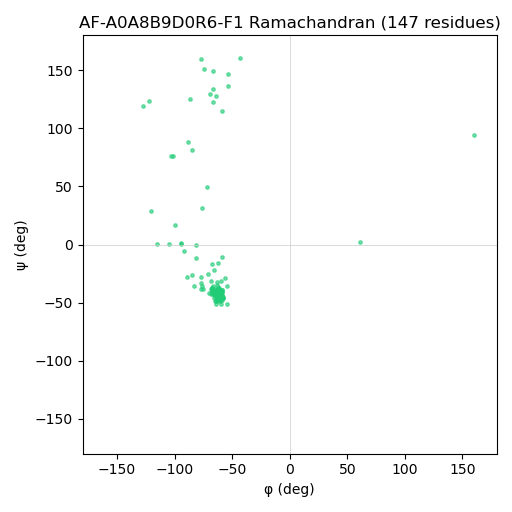8.00 106 SER A CA 1
ATOM 875 C C . SER A 1 106 ? -21.981 -3.647 25.499 1.00 98.00 106 SER A C 1
ATOM 877 O O . SER A 1 106 ? -23.046 -3.756 26.105 1.00 98.00 106 SER A O 1
ATOM 879 N N . ALA A 1 107 ? -21.124 -4.667 25.403 1.00 97.94 107 ALA A N 1
ATOM 880 C CA . ALA A 1 107 ? -21.357 -5.958 26.040 1.00 97.94 107 ALA A CA 1
ATOM 881 C C . ALA A 1 107 ? -21.337 -5.858 27.574 1.00 97.94 107 ALA A C 1
ATOM 883 O O . ALA A 1 107 ? -22.177 -6.469 28.233 1.00 97.94 107 ALA A O 1
ATOM 884 N N . ILE A 1 108 ? -20.425 -5.068 28.151 1.00 97.50 108 ILE A N 1
ATOM 885 C CA . ILE A 1 108 ? -20.389 -4.809 29.599 1.00 97.50 108 ILE A CA 1
ATOM 886 C C . ILE A 1 108 ? -21.662 -4.086 30.046 1.00 97.50 108 ILE A C 1
ATOM 888 O O . ILE A 1 108 ? -22.304 -4.535 30.992 1.00 97.50 108 ILE A O 1
ATOM 892 N N . LEU A 1 109 ? -22.066 -3.025 29.342 1.00 97.56 109 LEU A N 1
ATOM 893 C CA . LEU A 1 109 ? -23.284 -2.275 29.661 1.00 97.56 109 LEU A CA 1
ATOM 894 C C . LEU A 1 109 ? -24.531 -3.165 29.627 1.00 97.56 109 LEU A C 1
ATOM 896 O O . LEU A 1 109 ? -25.356 -3.084 30.531 1.00 97.56 109 LEU A O 1
ATOM 900 N N . ARG A 1 110 ? -24.639 -4.075 28.650 1.00 96.94 110 ARG A N 1
ATOM 901 C CA . ARG A 1 110 ? -25.732 -5.062 28.614 1.00 96.94 110 ARG A CA 1
ATOM 902 C C . ARG A 1 110 ? -25.729 -5.981 29.833 1.00 96.94 110 ARG A C 1
ATOM 904 O O . ARG A 1 110 ? -26.794 -6.238 30.377 1.00 96.94 110 ARG A O 1
ATOM 911 N N . ARG A 1 111 ? -24.562 -6.453 30.290 1.00 97.56 111 ARG A N 1
ATOM 912 C CA . ARG A 1 111 ? -24.482 -7.275 31.514 1.00 97.56 111 ARG A CA 1
ATOM 913 C C . ARG A 1 111 ? -24.917 -6.497 32.751 1.00 97.56 111 ARG A C 1
ATOM 915 O O . ARG A 1 111 ? -25.618 -7.054 33.585 1.00 97.56 111 ARG A O 1
ATOM 922 N N . ILE A 1 112 ? -24.520 -5.228 32.858 1.00 96.31 112 ILE A N 1
ATOM 923 C CA . ILE A 1 112 ? -24.949 -4.356 33.957 1.00 96.31 112 ILE A CA 1
ATOM 924 C C . ILE A 1 112 ? -26.468 -4.184 33.922 1.00 96.31 112 ILE A C 1
ATOM 926 O O . ILE A 1 112 ? -27.110 -4.399 34.944 1.00 96.31 112 ILE A O 1
ATOM 930 N N . GLN A 1 113 ? -27.044 -3.882 32.753 1.00 94.44 113 GLN A N 1
ATOM 931 C CA . GLN A 1 113 ? -28.494 -3.764 32.596 1.00 94.44 113 GLN A CA 1
ATOM 932 C C . GLN A 1 113 ? -29.207 -5.056 33.005 1.00 94.44 113 GLN A C 1
ATOM 934 O O . GLN A 1 113 ? -30.128 -5.003 33.806 1.00 94.44 113 GLN A O 1
ATOM 939 N N . MET A 1 114 ? -28.723 -6.220 32.559 1.00 95.69 114 MET A N 1
ATOM 940 C CA . MET A 1 114 ? -29.277 -7.510 32.987 1.00 95.69 114 MET A CA 1
ATOM 941 C C . MET A 1 114 ? -29.198 -7.709 34.506 1.00 95.69 114 MET A C 1
ATOM 943 O O . MET A 1 114 ? -30.133 -8.236 35.101 1.00 95.69 114 MET A O 1
ATOM 947 N N . GLY A 1 115 ? -28.101 -7.293 35.147 1.00 94.75 115 GLY A N 1
ATOM 948 C CA . GLY A 1 115 ? -27.974 -7.336 36.605 1.00 94.75 115 GLY A CA 1
ATOM 949 C C . GLY A 1 115 ? -28.974 -6.412 37.308 1.00 94.75 115 GLY A C 1
ATOM 950 O O . GLY A 1 115 ? -29.560 -6.795 38.320 1.00 94.75 115 GLY A O 1
ATOM 951 N N . ILE A 1 116 ? -29.217 -5.224 36.750 1.00 92.31 116 ILE A N 1
ATOM 952 C CA . ILE A 1 116 ? -30.227 -4.279 37.246 1.00 92.31 116 ILE A CA 1
ATOM 953 C C . ILE A 1 116 ? -31.627 -4.884 37.100 1.00 92.31 116 ILE A C 1
ATOM 955 O O . ILE A 1 116 ? -32.363 -4.936 38.084 1.00 92.31 116 ILE A O 1
ATOM 959 N N . ASP A 1 117 ? -31.959 -5.417 35.924 1.00 92.94 117 ASP A N 1
ATOM 960 C CA . ASP A 1 117 ? -33.256 -6.038 35.631 1.00 92.94 117 ASP A CA 1
ATOM 961 C C . ASP A 1 117 ? -33.545 -7.231 36.559 1.00 92.94 117 ASP A C 1
ATOM 963 O O . ASP A 1 117 ? -34.694 -7.485 36.912 1.00 92.94 117 ASP A O 1
ATOM 967 N N . GLN A 1 118 ? -32.506 -7.951 37.000 1.00 95.00 118 GLN A N 1
ATOM 968 C CA . GLN A 1 118 ? -32.625 -9.021 37.998 1.00 95.00 118 GLN A CA 1
ATOM 969 C C . GLN A 1 118 ? -32.773 -8.498 39.433 1.00 95.00 118 GLN A C 1
ATOM 971 O O . GLN A 1 118 ? -33.435 -9.134 40.253 1.00 95.00 118 GLN A O 1
ATOM 976 N N . THR A 1 119 ? -32.152 -7.362 39.757 1.00 94.38 119 THR A N 1
ATOM 977 C CA . THR A 1 119 ? -32.111 -6.822 41.126 1.00 94.38 119 THR A CA 1
ATOM 978 C C . THR A 1 119 ? -33.369 -6.025 41.473 1.00 94.38 119 THR A C 1
ATOM 980 O O . THR A 1 119 ? -33.837 -6.104 42.609 1.00 94.38 119 THR A O 1
ATOM 983 N N . ILE A 1 120 ? -33.955 -5.299 40.512 1.00 92.75 120 ILE A N 1
ATOM 984 C CA . ILE A 1 120 ? -35.156 -4.472 40.735 1.00 92.75 120 ILE A CA 1
ATOM 985 C C . ILE A 1 120 ? -36.318 -5.282 41.344 1.00 92.75 120 ILE A C 1
ATOM 987 O O . ILE A 1 120 ? -36.792 -4.887 42.411 1.00 92.75 120 ILE A O 1
ATOM 991 N N . PRO A 1 121 ? -36.729 -6.444 40.793 1.00 92.31 121 PRO A N 1
ATOM 992 C CA . PRO A 1 121 ? -37.845 -7.212 41.350 1.00 92.31 121 PRO A CA 1
ATOM 993 C C . PRO A 1 121 ? -37.574 -7.731 42.767 1.00 92.31 121 PRO A C 1
ATOM 995 O O . PRO A 1 121 ? -38.491 -7.859 43.576 1.00 92.31 121 PRO A O 1
ATOM 998 N N . LEU A 1 122 ? -36.312 -8.040 43.093 1.00 94.25 122 LEU A N 1
ATOM 999 C CA . LEU A 1 122 ? -35.925 -8.471 44.440 1.00 94.25 122 LEU A CA 1
ATOM 1000 C C . LEU A 1 122 ? -36.079 -7.330 45.443 1.00 94.25 122 LEU A C 1
ATOM 1002 O O . LEU A 1 122 ? -36.579 -7.543 46.546 1.00 94.25 122 LEU A O 1
ATOM 1006 N N . MET A 1 123 ? -35.686 -6.120 45.049 1.00 93.62 123 MET A N 1
ATOM 1007 C CA . MET A 1 123 ? -35.836 -4.934 45.880 1.00 93.62 123 MET A CA 1
ATOM 1008 C C . MET A 1 123 ? -37.308 -4.551 46.063 1.00 93.62 123 MET A C 1
ATOM 1010 O O . MET A 1 123 ? -37.723 -4.274 47.185 1.00 93.62 123 MET A O 1
ATOM 1014 N N . GLU A 1 124 ? -38.120 -4.610 45.005 1.00 91.31 124 GLU A N 1
ATOM 1015 C CA . GLU A 1 124 ? -39.573 -4.406 45.089 1.00 91.31 124 GLU A CA 1
ATOM 1016 C C . GLU A 1 124 ? -40.237 -5.439 46.004 1.00 91.31 124 GLU A C 1
ATOM 1018 O O . GLU A 1 124 ? -41.068 -5.093 46.846 1.00 91.31 124 GLU A O 1
ATOM 1023 N N . ARG A 1 125 ? -39.821 -6.708 45.901 1.00 93.56 125 ARG A N 1
ATOM 1024 C CA . ARG A 1 125 ? -40.295 -7.772 46.787 1.00 93.56 125 ARG A CA 1
ATOM 1025 C C . ARG A 1 125 ? -39.951 -7.474 48.242 1.00 93.56 125 ARG A C 1
ATOM 1027 O O . ARG A 1 125 ? -40.844 -7.555 49.079 1.00 93.56 125 ARG A O 1
ATOM 1034 N N . LEU A 1 126 ? -38.704 -7.113 48.545 1.00 93.62 126 LEU A N 1
ATOM 1035 C CA . LEU A 1 126 ? -38.298 -6.734 49.903 1.00 93.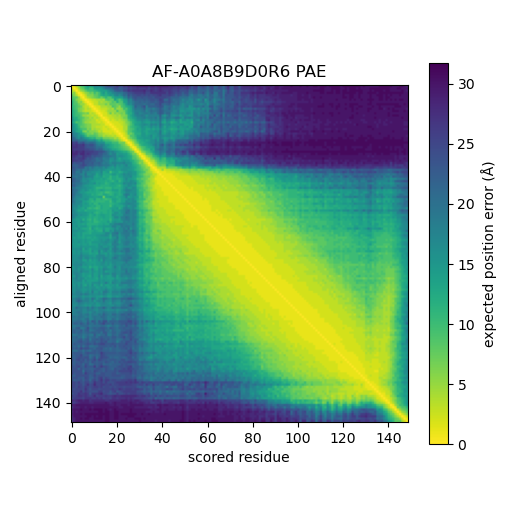62 126 LEU A CA 1
ATOM 1036 C C . LEU A 1 126 ? -39.114 -5.543 50.417 1.00 93.62 126 LEU A C 1
ATOM 1038 O O . LEU A 1 126 ? -39.632 -5.596 51.530 1.00 93.62 126 LEU A O 1
ATOM 1042 N N . ASN A 1 127 ? -39.302 -4.519 49.585 1.00 94.62 127 ASN A N 1
ATOM 1043 C CA . ASN A 1 127 ? -40.088 -3.340 49.927 1.00 94.62 127 ASN A CA 1
ATOM 1044 C C . ASN A 1 127 ? -41.551 -3.692 50.253 1.00 94.62 127 ASN A C 1
ATOM 1046 O O . ASN A 1 127 ? -42.120 -3.182 51.211 1.00 94.62 127 ASN A O 1
ATOM 1050 N N . SER A 1 128 ? -42.157 -4.630 49.516 1.00 93.06 128 SER A N 1
ATOM 1051 C CA . SER A 1 128 ? -43.541 -5.064 49.758 1.00 93.06 128 SER A CA 1
ATOM 1052 C C . SER A 1 128 ? -43.757 -5.783 51.100 1.00 93.06 128 SER A C 1
ATOM 1054 O O . SER A 1 128 ? -44.884 -5.808 51.604 1.00 93.06 128 SER A O 1
ATOM 1056 N N . MET A 1 129 ? -42.693 -6.343 51.690 1.00 93.88 129 MET A N 1
ATOM 1057 C CA . MET A 1 129 ? -42.739 -7.042 52.981 1.00 93.88 129 MET A CA 1
ATOM 1058 C C . MET A 1 129 ? -42.699 -6.085 54.181 1.00 93.88 129 MET A C 1
ATOM 1060 O O . MET A 1 129 ? -42.965 -6.522 55.300 1.00 93.88 129 MET A O 1
ATOM 1064 N N . LEU A 1 130 ? -42.391 -4.802 53.966 1.00 92.81 130 LEU A N 1
ATOM 1065 C CA . LEU A 1 130 ? -42.454 -3.777 55.006 1.00 92.81 130 LEU A CA 1
ATOM 1066 C C . LEU A 1 130 ? -43.915 -3.397 55.326 1.00 92.81 130 LEU A C 1
ATOM 1068 O O . LEU A 1 130 ? -44.775 -3.465 54.432 1.00 92.81 130 LEU A O 1
ATOM 1072 N N . PRO A 1 131 ? -44.207 -2.967 56.573 1.00 95.12 131 PRO A N 1
ATOM 1073 C CA . PRO A 1 131 ? -45.480 -2.340 56.928 1.00 95.12 131 PRO A CA 1
ATOM 1074 C C . PRO A 1 131 ? -45.785 -1.156 56.006 1.00 95.12 131 PRO A C 1
ATOM 1076 O O . PRO A 1 131 ? -44.872 -0.452 55.587 1.00 95.12 131 PRO A O 1
ATOM 1079 N N . GLU A 1 132 ? -47.061 -0.898 55.709 1.00 90.25 132 GLU A N 1
ATOM 1080 C CA . GLU A 1 132 ? -47.452 0.131 54.728 1.00 90.25 132 GLU A CA 1
ATOM 1081 C C . GLU A 1 132 ? -46.877 1.520 55.017 1.00 90.25 132 GLU A C 1
ATOM 1083 O O . GLU A 1 132 ? -46.492 2.217 54.083 1.00 90.25 132 GLU A O 1
ATOM 1088 N N . SER A 1 133 ? -46.757 1.893 56.292 1.00 92.56 133 SER A N 1
ATOM 1089 C CA . SER A 1 133 ? -46.183 3.172 56.723 1.00 92.56 133 SER A CA 1
ATOM 1090 C C . SER A 1 133 ? -44.683 3.315 56.447 1.00 92.56 133 SER A C 1
ATOM 1092 O O . SER A 1 133 ? -44.165 4.425 56.506 1.00 92.56 133 SER A O 1
ATOM 1094 N N . GLU A 1 134 ? -43.984 2.210 56.185 1.00 93.44 134 GLU A N 1
ATOM 1095 C CA . GLU A 1 134 ? -42.525 2.149 56.024 1.00 93.44 134 GLU A CA 1
ATOM 1096 C C . GLU A 1 134 ? -42.097 1.750 54.604 1.00 93.44 134 GLU A C 1
ATOM 1098 O O . GLU A 1 134 ? -40.902 1.660 54.320 1.00 93.44 134 GLU A O 1
ATOM 1103 N N . ARG A 1 135 ? -43.050 1.509 53.694 1.00 93.88 135 ARG A N 1
ATOM 1104 C CA . ARG A 1 135 ? -42.741 1.173 52.301 1.00 93.88 135 ARG A CA 1
ATOM 1105 C C . ARG A 1 135 ? -42.104 2.362 51.587 1.00 93.88 135 ARG A C 1
ATOM 1107 O O . ARG A 1 135 ? -42.595 3.486 51.641 1.00 93.88 135 ARG A O 1
ATOM 1114 N N . LEU A 1 136 ? -41.029 2.081 50.865 1.00 91.00 136 LEU A N 1
ATOM 1115 C CA . LEU A 1 136 ? -40.340 3.020 49.990 1.00 91.00 136 LEU A CA 1
ATOM 1116 C C . LEU A 1 136 ? -41.111 3.206 48.679 1.00 91.00 136 LEU A C 1
ATOM 1118 O O . LEU A 1 136 ? -41.891 2.341 48.267 1.00 91.00 136 LEU A O 1
ATOM 1122 N N . GLU A 1 137 ? -40.848 4.308 47.982 1.00 87.56 137 GLU A N 1
ATOM 1123 C CA . GLU A 1 137 ? -41.349 4.488 46.620 1.00 87.56 137 GLU A CA 1
ATOM 1124 C C . GLU A 1 137 ? -40.705 3.479 45.648 1.00 87.56 137 GLU A C 1
ATOM 1126 O O . GLU A 1 137 ? -39.555 3.070 45.854 1.00 87.56 137 GLU A O 1
ATOM 1131 N N . PRO A 1 138 ? -41.417 3.064 44.580 1.00 83.81 138 PRO A N 1
ATOM 1132 C CA . PRO A 1 138 ? -40.849 2.208 43.547 1.00 83.81 138 PRO A CA 1
ATOM 1133 C C . PRO A 1 138 ? -39.562 2.799 42.975 1.00 83.81 138 PRO A C 1
ATOM 1135 O O . PRO A 1 138 ? -39.476 3.991 42.670 1.00 83.81 138 PRO A O 1
ATOM 1138 N N . PHE A 1 139 ? -38.552 1.953 42.798 1.00 81.88 139 PHE A N 1
ATOM 1139 C CA . PHE A 1 139 ? -37.277 2.409 42.270 1.00 81.88 139 PHE A CA 1
ATOM 1140 C C . PHE A 1 139 ? -37.397 2.809 40.801 1.00 81.88 139 PHE A C 1
ATOM 1142 O O . PHE A 1 139 ? -37.871 2.044 39.964 1.00 81.88 139 PHE A O 1
ATOM 1149 N N . SER A 1 140 ? -36.907 4.006 40.478 1.00 76.62 140 SER A N 1
ATOM 1150 C CA . SER A 1 140 ? -36.866 4.531 39.118 1.00 76.62 140 SER A CA 1
ATOM 1151 C C . SER A 1 140 ? -35.455 4.995 38.786 1.00 76.62 140 SER A C 1
ATOM 1153 O O . SER A 1 140 ? -34.919 5.908 39.414 1.00 76.62 140 SER A O 1
ATOM 1155 N N . MET A 1 141 ? -34.852 4.382 37.769 1.00 71.38 141 MET A N 1
ATOM 1156 C CA . MET A 1 141 ? -33.575 4.833 37.228 1.00 71.38 141 MET A CA 1
ATOM 1157 C C . MET A 1 141 ? -33.858 5.872 36.141 1.00 71.38 141 MET A C 1
ATOM 1159 O O . MET A 1 141 ? -34.037 5.531 34.972 1.00 71.38 141 MET A O 1
ATOM 1163 N N . LYS A 1 142 ? -33.970 7.149 36.523 1.00 62.31 142 LYS A N 1
ATOM 1164 C CA . LYS A 1 142 ? -34.142 8.228 35.542 1.00 62.31 142 LYS A CA 1
ATOM 1165 C C . LYS A 1 142 ? -32.857 8.352 34.712 1.00 62.31 142 LYS A C 1
ATOM 1167 O O . LYS A 1 142 ? -31.793 8.556 35.298 1.00 62.31 142 LYS A O 1
ATOM 1172 N N . PRO A 1 143 ? -32.904 8.226 33.373 1.00 59.59 143 PRO A N 1
ATOM 1173 C CA . PRO A 1 143 ? -31.750 8.553 32.554 1.00 59.59 143 PRO A CA 1
ATOM 1174 C C . PRO A 1 143 ? -31.472 10.050 32.704 1.00 59.59 143 PRO A C 1
ATOM 1176 O O . PRO A 1 143 ? -32.367 10.869 32.517 1.00 59.59 143 PRO A O 1
ATOM 1179 N N . ASP A 1 144 ? -30.231 10.398 33.029 1.00 52.16 144 ASP A N 1
ATOM 1180 C CA . ASP A 1 144 ? -29.741 11.762 33.269 1.00 52.16 144 ASP A CA 1
ATOM 1181 C C . ASP A 1 144 ? -29.646 12.584 31.959 1.00 52.16 144 ASP A C 1
ATOM 1183 O O . ASP A 1 144 ? -28.605 13.122 31.591 1.00 52.16 144 ASP A O 1
ATOM 1187 N N . ARG A 1 145 ? -30.718 12.577 31.155 1.00 54.56 145 ARG A N 1
ATOM 1188 C CA . ARG A 1 145 ? -30.807 13.233 29.839 1.00 54.56 145 ARG A CA 1
ATOM 1189 C C . ARG A 1 145 ? -31.630 14.519 29.847 1.00 54.56 145 ARG A C 1
ATOM 1191 O O . ARG A 1 145 ? -31.732 15.154 28.806 1.00 54.56 145 ARG A O 1
ATOM 1198 N N . GLU A 1 146 ? -32.171 14.934 30.989 1.00 47.56 146 GLU A N 1
ATOM 1199 C CA . GLU A 1 146 ? -32.923 16.197 31.104 1.00 47.56 146 GLU A CA 1
ATOM 1200 C C . GLU A 1 146 ? -32.062 17.386 31.571 1.00 47.56 146 GLU A C 1
ATOM 1202 O O . GLU A 1 146 ? -32.547 18.509 31.668 1.00 47.56 146 GLU A O 1
ATOM 1207 N N . LEU A 1 147 ? -30.760 17.186 31.798 1.00 48.56 147 LEU A N 1
ATOM 1208 C CA . LEU A 1 147 ? -29.813 18.247 32.148 1.00 48.56 147 LEU A CA 1
ATOM 1209 C C . LEU A 1 147 ? -28.958 18.638 30.935 1.00 48.56 147 LEU A C 1
ATOM 1211 O O . LEU A 1 147 ? -27.797 18.237 30.843 1.00 48.56 147 LEU A O 1
ATOM 1215 N N . LYS A 1 148 ? -29.555 19.405 30.009 1.00 42.97 148 LYS A N 1
ATOM 1216 C CA . LYS A 1 148 ? -28.957 20.507 29.210 1.00 42.97 148 LYS A CA 1
ATOM 1217 C C . LYS A 1 148 ? -29.803 20.789 27.960 1.00 42.97 148 LYS A C 1
ATOM 1219 O O . LYS A 1 148 ? -29.606 20.158 26.922 1.00 42.97 148 LYS A O 1
ATOM 1224 N N . SER A 1 149 ? -30.701 21.765 28.092 1.00 40.00 149 SER A N 1
ATOM 1225 C CA . SER A 1 149 ? -31.104 22.662 26.998 1.00 40.00 149 SER A CA 1
ATOM 1226 C C . SER A 1 149 ? -30.184 23.876 26.986 1.00 40.00 149 SER A C 1
ATOM 1228 O O . SER A 1 149 ? -29.738 24.264 28.093 1.00 40.00 149 SER A O 1
#

pLDDT: mean 81.3, std 19.43, range [36.84, 98.62]

Foldseek 3Di:
DPCPVVVVVVLVVVLVVVVCVVPVPDDDDPPPPVVPDDVVVVVVVSVVVSVVVVVVVVVVVVVVVVVVVVVVVVVVVVVVVVVVVVVVVVVVVVVVVVVVVVVVVVVVVVVVVVVVVVVQVVVVVVLVPDDPVRRDDRDDDDDPPVPDD

Mean predicted aligned error: 14.34 Å

Secondary structure (DSSP, 8-state):
---HHHHHHHHHHHHHHHHHHHHS----S--TTGGGS-HHHHHHHHHHHHHHHHHHHHHHHHHHHHHHHHHHHHHHHHHHHHHHHHHHHHHHHHHHHHHHHHHHHHHHHHHHHHHHHHHHHHHHHHHHTS-GGGPPPPP----S-SS--

Organism: NCBI:txid132585

InterPro domains:
  IPR018780 BLOC-1-related complex subunit 5 [PF10158] (21-144)
  IPR018780 BLOC-1-related complex subunit 5 [PTHR31634] (21-147)

Sequence (149 aa):
LNIYPDKINLQKIRINKLKERLLSGQTSPTNTKLEKLDPHQVLQLCLRYQDHLHQCAEAVAFDQNALVKRIKEMDLSVETLYSFMQERQKKYAKYAEQIQKVNEMSAILRRIQMGIDQTIPLMERLNSMLPESERLEPFSMKPDRELKS

Solvent-accessible surface area (backbone atoms only — not comparable to full-atom values): 8864 Å² total; per-residue (Å²): 137,90,65,70,71,57,56,60,50,51,53,52,54,56,50,51,53,50,51,49,56,69,72,63,71,79,67,74,97,84,46,85,70,61,80,73,54,60,66,66,60,54,49,53,50,52,52,54,51,49,51,53,53,48,52,54,51,50,54,52,50,52,52,50,53,54,50,54,51,54,49,53,55,49,51,55,50,50,53,52,53,49,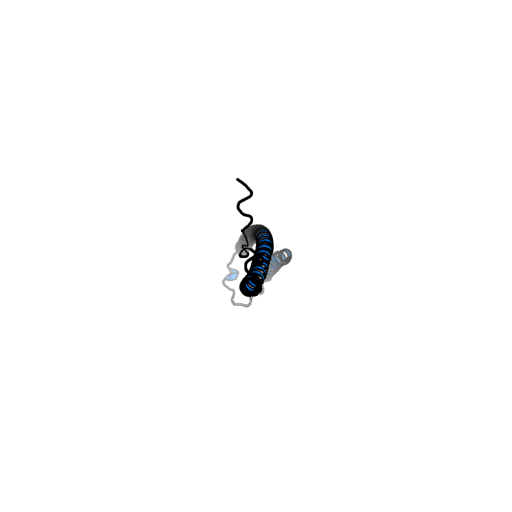52,54,50,51,55,51,50,55,52,51,53,55,50,52,54,52,53,51,52,52,51,52,50,52,53,51,52,50,52,52,49,53,52,48,69,61,45,51,62,55,52,53,53,57,40,69,72,42,59,82,95,69,45,71,78,84,89,74,88,76,75,88,75,84,83,77,133

Radius of gyration: 46.99 Å; Cα contacts (8 Å, |Δi|>4): 9; chains: 1; bounding box: 91×46×118 Å